Protein AF-A0A6A5AFH9-F1 (afdb_monomer)

Foldseek 3Di:
DLVCLQVCLVVLPDPDPPDPDDPVLVVVLVVLQVVLCVVCVVVCVVVVHDPVNVLVVLVVLLVDPDPVSVVCNVVSLVSNLSNDSVSVSVVSSVSSNVVVVVVD

Structure (mmCIF, N/CA/C/O backbone):
data_AF-A0A6A5AFH9-F1
#
_entry.id   AF-A0A6A5AFH9-F1
#
loop_
_atom_site.group_PDB
_atom_site.id
_atom_site.type_symbol
_atom_site.label_atom_id
_atom_site.label_alt_id
_atom_site.label_comp_id
_atom_site.label_asym_id
_atom_site.label_entity_id
_atom_site.label_seq_id
_atom_site.pdbx_PDB_ins_code
_atom_site.Cartn_x
_atom_site.Cartn_y
_atom_site.Cartn_z
_atom_site.occupancy
_atom_site.B_iso_or_equiv
_atom_site.auth_seq_id
_atom_site.auth_comp_id
_atom_site.auth_asym_id
_atom_site.auth_atom_id
_atom_site.pdbx_PDB_model_num
ATOM 1 N N . VAL A 1 1 ? 4.288 -8.809 -0.906 1.00 74.69 1 VAL A N 1
ATOM 2 C CA . VAL A 1 1 ? 5.196 -7.737 -1.373 1.00 74.69 1 VAL A CA 1
ATOM 3 C C . VAL A 1 1 ? 6.478 -8.313 -1.957 1.00 74.69 1 VAL A C 1
ATOM 5 O O . VAL A 1 1 ? 6.627 -8.266 -3.164 1.00 74.69 1 VAL A O 1
ATOM 8 N N . ARG A 1 2 ? 7.368 -8.926 -1.157 1.00 81.25 2 ARG A N 1
ATOM 9 C CA . ARG A 1 2 ? 8.691 -9.400 -1.629 1.00 81.25 2 ARG A CA 1
ATOM 10 C C . ARG A 1 2 ? 8.652 -10.316 -2.855 1.00 81.25 2 ARG A C 1
ATOM 12 O O . ARG A 1 2 ? 9.462 -10.143 -3.751 1.00 81.25 2 ARG A O 1
ATOM 19 N N . GLU A 1 3 ? 7.714 -11.254 -2.881 1.00 85.19 3 GLU A N 1
ATOM 20 C CA . GLU A 1 3 ? 7.535 -12.215 -3.977 1.00 85.19 3 GLU A CA 1
ATOM 21 C C . GLU A 1 3 ? 7.159 -11.552 -5.310 1.00 85.19 3 GLU A C 1
ATOM 23 O O . GLU A 1 3 ? 7.664 -11.942 -6.353 1.00 85.19 3 GLU A O 1
ATOM 28 N N . HIS A 1 4 ? 6.335 -10.504 -5.266 1.00 85.62 4 HIS A N 1
ATOM 29 C CA . HIS A 1 4 ? 5.754 -9.872 -6.455 1.00 85.62 4 HIS A CA 1
ATOM 30 C C . HIS A 1 4 ? 6.507 -8.603 -6.884 1.00 85.62 4 HIS A C 1
ATOM 32 O O . HIS A 1 4 ? 6.268 -8.067 -7.960 1.00 85.62 4 HIS A O 1
ATOM 38 N N . ALA A 1 5 ? 7.450 -8.126 -6.064 1.00 83.56 5 ALA A N 1
ATOM 39 C CA . ALA A 1 5 ? 8.254 -6.945 -6.367 1.00 83.56 5 ALA A CA 1
ATOM 40 C C . ALA A 1 5 ? 9.147 -7.139 -7.605 1.00 83.56 5 ALA A C 1
ATOM 42 O O . ALA A 1 5 ? 9.446 -6.172 -8.298 1.00 83.56 5 ALA A O 1
ATOM 43 N N . ALA A 1 6 ? 9.536 -8.376 -7.928 1.00 85.25 6 ALA A N 1
ATOM 44 C CA . ALA A 1 6 ? 10.342 -8.668 -9.114 1.00 85.25 6 ALA A CA 1
ATOM 45 C C . ALA A 1 6 ? 9.644 -8.267 -10.428 1.00 85.25 6 ALA A C 1
ATOM 47 O O . ALA A 1 6 ? 10.325 -7.841 -11.358 1.00 85.25 6 ALA A O 1
ATOM 48 N N . SER A 1 7 ? 8.306 -8.317 -10.486 1.00 84.75 7 SER A N 1
ATOM 49 C CA . SER A 1 7 ? 7.523 -7.883 -11.654 1.00 84.75 7 SER A CA 1
ATOM 50 C C . SER A 1 7 ? 7.687 -6.389 -11.956 1.00 84.75 7 SER A C 1
ATOM 52 O O . SER A 1 7 ? 7.518 -5.958 -13.089 1.00 84.75 7 SER A O 1
ATOM 54 N N . PHE A 1 8 ? 8.097 -5.598 -10.960 1.00 86.38 8 PHE A N 1
ATOM 55 C CA . PHE A 1 8 ? 8.351 -4.162 -11.083 1.00 86.38 8 PHE A CA 1
ATOM 56 C C . PHE A 1 8 ? 9.816 -3.846 -11.431 1.00 86.38 8 PHE A C 1
ATOM 58 O O . PHE A 1 8 ? 10.203 -2.679 -11.412 1.00 86.38 8 PHE A O 1
ATOM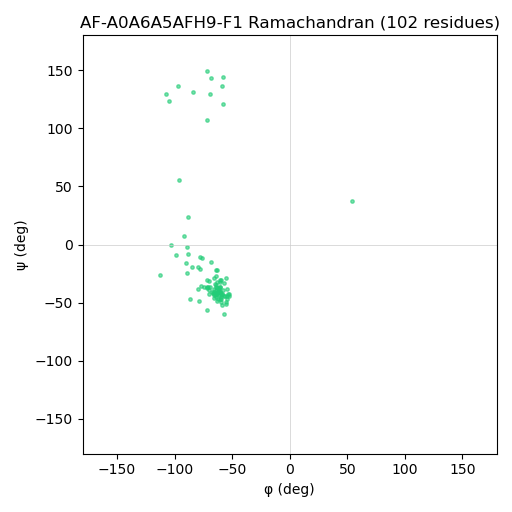 65 N N . GLY A 1 9 ? 10.643 -4.856 -11.733 1.00 82.31 9 GLY A N 1
ATOM 66 C CA . GLY A 1 9 ? 12.072 -4.702 -12.024 1.00 82.31 9 GLY A CA 1
ATOM 67 C C . GLY A 1 9 ? 12.359 -3.706 -13.150 1.00 82.31 9 GLY A C 1
ATOM 68 O O . GLY A 1 9 ? 13.128 -2.771 -12.944 1.00 82.31 9 GLY A O 1
ATOM 69 N N . ASP A 1 10 ? 11.666 -3.833 -14.284 1.00 82.19 10 ASP A N 1
ATOM 70 C CA . ASP A 1 10 ? 11.851 -2.939 -15.438 1.00 82.19 10 ASP A CA 1
ATOM 71 C C . ASP A 1 10 ? 11.552 -1.474 -15.079 1.00 82.19 10 ASP A C 1
ATOM 73 O O . ASP A 1 10 ? 12.302 -0.558 -15.419 1.00 82.19 10 ASP A O 1
ATOM 77 N N . ALA A 1 11 ? 10.468 -1.247 -14.330 1.00 82.75 11 ALA A N 1
ATOM 78 C CA . ALA A 1 11 ? 10.093 0.083 -13.859 1.00 82.75 11 ALA A CA 1
ATOM 79 C C . ALA A 1 11 ? 11.062 0.608 -12.783 1.00 82.75 11 ALA A C 1
ATOM 81 O O . ALA A 1 11 ? 11.319 1.808 -12.706 1.00 82.75 11 ALA A O 1
ATOM 82 N N . ALA A 1 12 ? 11.645 -0.281 -11.977 1.00 82.31 12 ALA A N 1
ATOM 83 C CA . ALA A 1 12 ? 12.645 0.057 -10.970 1.00 82.31 12 ALA A CA 1
ATOM 84 C C . ALA A 1 12 ? 14.008 0.442 -11.570 1.00 82.31 12 ALA A C 1
ATOM 86 O O . ALA A 1 12 ? 14.718 1.244 -10.956 1.00 82.31 12 ALA A O 1
ATOM 87 N N . GLU A 1 13 ? 14.368 -0.116 -12.730 1.00 81.81 13 GLU A N 1
ATOM 88 C CA . GLU A 1 13 ? 15.597 0.197 -13.475 1.00 81.81 13 GLU A CA 1
ATOM 89 C C . GLU A 1 13 ? 15.461 1.415 -14.399 1.00 81.81 13 GLU A C 1
ATOM 91 O O . GLU A 1 13 ? 16.472 2.025 -14.768 1.00 81.81 13 GLU A O 1
ATOM 96 N N . SER A 1 14 ? 14.229 1.804 -14.741 1.00 79.69 14 SER A N 1
ATOM 97 C CA . SER A 1 14 ? 13.965 3.023 -15.503 1.00 79.69 14 SER A CA 1
ATOM 98 C C . SER A 1 14 ? 14.496 4.267 -14.782 1.00 79.69 14 SER A C 1
ATOM 100 O O .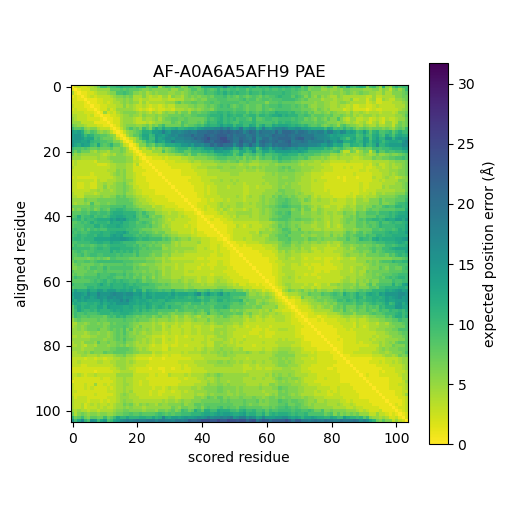 SER A 1 14 ? 14.312 4.457 -13.579 1.00 79.69 14 SER A O 1
ATOM 102 N N . LYS A 1 15 ? 15.139 5.152 -15.552 1.00 67.75 15 LYS A N 1
ATOM 103 C CA . LYS A 1 15 ? 15.562 6.492 -15.106 1.00 67.75 15 LYS A CA 1
ATOM 104 C C . LYS A 1 15 ? 14.484 7.562 -15.312 1.00 67.75 15 LYS A C 1
ATOM 106 O O . LYS A 1 15 ? 14.694 8.698 -14.902 1.00 67.75 15 LYS A O 1
ATOM 111 N N . SER A 1 16 ? 13.395 7.214 -15.997 1.00 66.81 16 SER A N 1
ATOM 112 C CA . SER A 1 16 ? 12.236 8.080 -16.208 1.00 66.81 16 SER A CA 1
ATOM 113 C C . SER A 1 16 ? 11.170 7.746 -15.175 1.00 66.81 16 SER A C 1
ATOM 115 O O . SER A 1 16 ? 10.897 6.565 -14.967 1.00 66.81 16 SER A O 1
ATOM 117 N N . ASP A 1 17 ? 10.557 8.767 -14.579 1.00 59.91 17 ASP A N 1
ATOM 118 C CA . ASP A 1 17 ? 9.381 8.614 -13.713 1.00 59.91 17 ASP A CA 1
ATOM 119 C C . ASP A 1 17 ? 8.085 8.404 -14.523 1.00 59.91 17 ASP A C 1
ATOM 121 O O . ASP A 1 17 ? 7.063 8.014 -13.965 1.00 59.91 17 ASP A O 1
ATOM 125 N N . ASP A 1 18 ? 8.139 8.603 -15.844 1.00 61.19 18 ASP A N 1
ATOM 126 C CA . ASP A 1 18 ? 7.023 8.432 -16.781 1.00 61.19 18 ASP A CA 1
ATOM 127 C C . ASP A 1 18 ? 7.078 7.039 -17.436 1.00 61.19 18 ASP A C 1
ATOM 129 O O . ASP A 1 18 ? 7.226 6.884 -18.650 1.00 61.19 18 ASP A O 1
ATOM 133 N N . VAL A 1 19 ? 7.106 5.996 -16.601 1.00 68.38 19 VAL A N 1
ATOM 134 C CA . VAL A 1 19 ? 7.069 4.601 -17.065 1.00 68.38 19 VAL A CA 1
ATOM 135 C C . VAL A 1 19 ? 5.623 4.208 -17.290 1.00 68.38 19 VAL A C 1
ATOM 137 O O . VAL A 1 19 ? 4.794 4.379 -16.403 1.00 68.38 19 VAL A O 1
ATOM 140 N N . GLU A 1 20 ? 5.320 3.618 -18.442 1.00 77.56 20 GLU A N 1
ATOM 141 C CA . GLU A 1 20 ? 4.005 3.039 -18.690 1.00 77.56 20 GLU A CA 1
ATOM 142 C C . GLU A 1 20 ? 3.683 1.966 -17.634 1.00 77.56 20 GLU A C 1
ATOM 144 O O . GLU A 1 20 ? 4.408 0.983 -17.451 1.00 77.56 20 GLU A O 1
ATOM 149 N N . HIS A 1 21 ? 2.584 2.169 -16.905 1.00 81.88 21 HIS A N 1
ATOM 150 C CA . HIS A 1 21 ? 2.121 1.218 -15.902 1.00 81.88 21 HIS A CA 1
ATOM 151 C C . HIS A 1 21 ? 1.559 -0.017 -16.606 1.00 81.88 21 HIS A C 1
ATOM 153 O O . HIS A 1 21 ? 0.452 0.019 -17.148 1.00 81.88 21 HIS A O 1
ATOM 159 N N . LYS A 1 22 ? 2.301 -1.124 -16.555 1.00 84.94 22 LYS A N 1
ATOM 160 C CA . LYS A 1 22 ? 1.855 -2.402 -17.112 1.00 84.94 22 LYS A CA 1
ATOM 161 C C . LYS A 1 22 ? 0.537 -2.844 -16.466 1.00 84.94 22 LYS A C 1
ATOM 163 O O . LYS A 1 22 ? 0.325 -2.664 -15.264 1.00 84.94 22 LYS A O 1
ATOM 168 N N . HIS A 1 23 ? -0.332 -3.468 -17.261 1.00 86.38 23 HIS A N 1
ATOM 169 C CA . HIS A 1 23 ? -1.617 -4.000 -16.793 1.00 86.38 23 HIS A CA 1
ATOM 170 C C . HIS A 1 23 ? -1.461 -4.955 -15.598 1.00 86.38 23 HIS A C 1
ATOM 172 O O . HIS A 1 23 ? -2.220 -4.846 -14.635 1.00 86.38 23 HIS A O 1
ATOM 178 N N . GLU A 1 24 ? -0.404 -5.773 -15.600 1.00 86.06 24 GLU A N 1
ATOM 179 C CA . GLU A 1 24 ? -0.064 -6.708 -14.518 1.00 86.06 24 GLU A CA 1
ATOM 180 C C . GLU A 1 24 ? 0.071 -6.026 -13.141 1.00 86.06 24 GLU A C 1
ATOM 182 O O . GLU A 1 24 ? -0.241 -6.621 -12.113 1.00 86.06 24 GLU A O 1
ATOM 187 N N . TYR A 1 25 ? 0.464 -4.746 -13.080 1.00 89.56 25 TYR A N 1
ATOM 188 C CA . TYR A 1 25 ? 0.579 -4.021 -11.808 1.00 89.56 25 TYR A CA 1
ATOM 189 C C . TYR A 1 25 ? -0.785 -3.756 -11.175 1.00 89.56 25 TYR A C 1
ATOM 191 O O . TYR A 1 25 ? -0.916 -3.764 -9.950 1.00 89.56 25 TYR A O 1
ATOM 199 N N . LYS A 1 26 ? -1.799 -3.482 -12.004 1.00 88.00 26 LYS A N 1
ATOM 200 C CA . LYS A 1 26 ? -3.172 -3.258 -11.535 1.00 88.00 26 LYS A CA 1
ATOM 201 C C . LYS A 1 26 ? -3.838 -4.567 -11.131 1.00 88.00 26 LYS A C 1
ATOM 203 O O . LYS A 1 26 ? -4.573 -4.570 -10.150 1.00 88.00 26 LYS A O 1
ATOM 208 N N . GLU A 1 27 ? -3.555 -5.653 -11.844 1.00 91.00 27 GLU A N 1
ATOM 209 C CA . GLU A 1 27 ? -4.036 -6.995 -11.496 1.00 91.00 27 GLU A CA 1
ATOM 210 C C . GLU A 1 27 ? -3.476 -7.436 -10.141 1.00 91.00 27 GLU A C 1
ATOM 212 O O . GLU A 1 27 ? -4.241 -7.770 -9.239 1.00 91.00 27 GLU A O 1
ATOM 217 N N . LEU A 1 28 ? -2.164 -7.283 -9.937 1.00 91.44 28 LEU A N 1
ATOM 218 C CA . LEU A 1 28 ? -1.537 -7.547 -8.642 1.00 91.44 28 LEU A CA 1
ATOM 219 C C . LEU A 1 28 ? -2.128 -6.680 -7.528 1.00 91.44 28 LEU A C 1
ATOM 221 O O . LEU A 1 28 ? -2.379 -7.175 -6.434 1.00 91.44 28 LEU A O 1
ATOM 225 N N . HIS A 1 29 ? -2.378 -5.394 -7.775 1.00 91.56 29 HIS A N 1
ATOM 226 C CA . HIS A 1 29 ? -3.027 -4.550 -6.772 1.00 91.56 29 HIS A CA 1
ATOM 227 C C . HIS A 1 29 ? -4.434 -5.054 -6.420 1.00 91.56 29 HIS A C 1
ATOM 229 O O . HIS A 1 29 ? -4.772 -5.120 -5.241 1.00 91.56 29 HIS A O 1
ATOM 235 N N . ALA A 1 30 ? -5.233 -5.452 -7.413 1.00 90.19 30 ALA A N 1
ATOM 236 C CA . ALA A 1 30 ? -6.574 -5.985 -7.184 1.00 90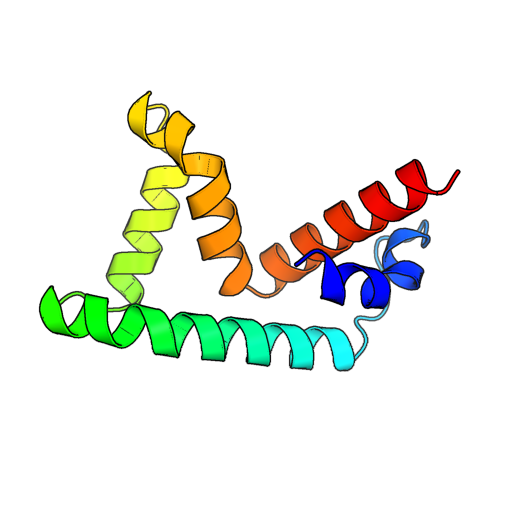.19 30 ALA A CA 1
ATOM 237 C C . ALA A 1 30 ? -6.550 -7.271 -6.339 1.00 90.19 30 ALA A C 1
ATOM 239 O O . ALA A 1 30 ? -7.377 -7.429 -5.443 1.00 90.19 30 ALA A O 1
ATOM 240 N N . GLU A 1 31 ? -5.575 -8.157 -6.560 1.00 91.06 31 GLU A N 1
ATOM 241 C CA . GLU A 1 31 ? -5.388 -9.358 -5.736 1.00 91.06 31 GLU A CA 1
ATOM 242 C C . GLU A 1 31 ? -5.030 -9.019 -4.283 1.00 91.06 31 GLU A C 1
ATOM 244 O O . GLU A 1 31 ? -5.569 -9.617 -3.348 1.00 91.06 31 GLU A O 1
ATOM 249 N N . TYR A 1 32 ? -4.144 -8.041 -4.071 1.00 88.25 32 TYR A N 1
ATOM 250 C CA . TYR A 1 32 ? -3.776 -7.593 -2.725 1.00 88.25 32 TYR A CA 1
ATOM 251 C C . TYR A 1 32 ? -4.953 -6.948 -2.003 1.00 88.25 32 TYR A C 1
ATOM 253 O O . TYR A 1 32 ? -5.181 -7.262 -0.833 1.00 88.25 32 TYR A O 1
ATOM 261 N N . LEU A 1 33 ? -5.706 -6.103 -2.706 1.00 89.38 33 LEU A N 1
ATOM 262 C CA . LEU A 1 33 ? -6.902 -5.466 -2.177 1.00 89.38 33 LEU A CA 1
ATOM 263 C C . LEU A 1 33 ? -7.946 -6.517 -1.783 1.00 89.38 33 LEU A C 1
ATOM 265 O O . LEU A 1 33 ? -8.422 -6.497 -0.655 1.00 89.38 33 LEU A O 1
ATOM 269 N N . ALA A 1 34 ? -8.221 -7.505 -2.638 1.00 88.69 34 ALA A N 1
ATOM 270 C CA . ALA A 1 34 ? -9.186 -8.564 -2.337 1.00 88.69 34 ALA A CA 1
ATOM 271 C C . ALA A 1 34 ? -8.770 -9.426 -1.129 1.00 88.69 34 ALA A C 1
ATOM 273 O O . ALA A 1 34 ? -9.592 -9.749 -0.268 1.00 88.69 34 ALA A O 1
ATOM 274 N N . LEU A 1 35 ? -7.483 -9.784 -1.025 1.00 86.50 35 LEU A N 1
ATOM 275 C CA . LEU A 1 35 ? -6.949 -10.506 0.137 1.00 86.50 35 LEU A CA 1
ATOM 276 C C . LEU A 1 35 ? -7.049 -9.684 1.422 1.00 86.50 35 LEU A C 1
ATOM 278 O O . LEU A 1 35 ? -7.222 -10.246 2.508 1.00 86.50 35 LEU A O 1
ATOM 282 N N . PHE A 1 36 ? -6.874 -8.372 1.303 1.00 84.94 36 PHE A N 1
ATOM 283 C CA . PHE A 1 36 ? -6.972 -7.454 2.416 1.00 84.94 36 PHE A CA 1
ATOM 284 C C . PHE A 1 36 ? -8.423 -7.292 2.877 1.00 84.94 36 PHE A C 1
ATOM 286 O O . PHE A 1 36 ? -8.724 -7.589 4.035 1.00 84.94 36 PHE A O 1
ATOM 293 N N . GLU A 1 37 ? -9.317 -6.904 1.968 1.00 85.88 37 GLU A N 1
ATOM 294 C CA . GLU A 1 37 ? -10.747 -6.733 2.226 1.00 85.88 37 GLU A CA 1
ATOM 295 C C . GLU A 1 37 ? -11.341 -8.014 2.810 1.00 85.88 37 GLU A C 1
ATOM 297 O O . GLU A 1 37 ? -11.958 -7.975 3.869 1.00 85.88 37 GLU A O 1
ATOM 302 N N . GLY A 1 38 ? -11.039 -9.177 2.225 1.00 85.88 38 GLY A N 1
ATOM 303 C CA . GLY A 1 38 ? -11.516 -10.462 2.740 1.00 85.88 38 GLY A CA 1
ATOM 304 C C . GLY A 1 38 ? -11.042 -10.782 4.164 1.00 85.88 38 GLY A C 1
ATOM 305 O O . GLY A 1 38 ? -11.766 -11.423 4.925 1.00 85.88 38 GLY A O 1
ATOM 306 N N . ARG A 1 39 ? -9.844 -10.333 4.559 1.00 84.56 39 ARG A N 1
ATOM 307 C CA . ARG A 1 39 ? -9.327 -10.537 5.923 1.00 84.56 39 ARG A CA 1
ATOM 308 C C . ARG A 1 39 ? -9.900 -9.546 6.919 1.00 84.56 39 ARG A C 1
ATOM 310 O O . ARG A 1 39 ? -10.128 -9.928 8.066 1.00 84.56 39 ARG A O 1
ATOM 317 N N . ILE A 1 40 ? -10.086 -8.293 6.511 1.00 85.75 40 ILE A N 1
ATOM 318 C CA . ILE A 1 40 ? -10.495 -7.242 7.436 1.00 85.75 40 ILE A CA 1
ATOM 319 C C . ILE A 1 40 ? -12.005 -7.101 7.557 1.00 85.75 40 ILE A C 1
ATOM 321 O O . ILE A 1 40 ? -12.468 -6.673 8.608 1.00 85.75 40 ILE A O 1
ATOM 325 N N . GLN A 1 41 ? -12.780 -7.516 6.552 1.00 85.75 41 GLN A N 1
ATOM 326 C CA . GLN A 1 41 ? -14.237 -7.403 6.585 1.00 85.75 41 GLN A CA 1
ATOM 327 C C . GLN A 1 41 ? -14.819 -8.069 7.837 1.00 85.75 41 GLN A C 1
ATOM 329 O O . GLN A 1 41 ? -15.585 -7.456 8.565 1.00 85.75 41 GLN A O 1
ATOM 334 N N . GLY A 1 42 ? -14.339 -9.267 8.188 1.00 84.31 42 GLY A N 1
ATOM 335 C CA . GLY A 1 42 ? -14.783 -9.960 9.401 1.00 84.31 42 GLY A CA 1
ATOM 336 C C . GLY A 1 42 ? -14.359 -9.303 10.724 1.00 84.31 42 GLY A C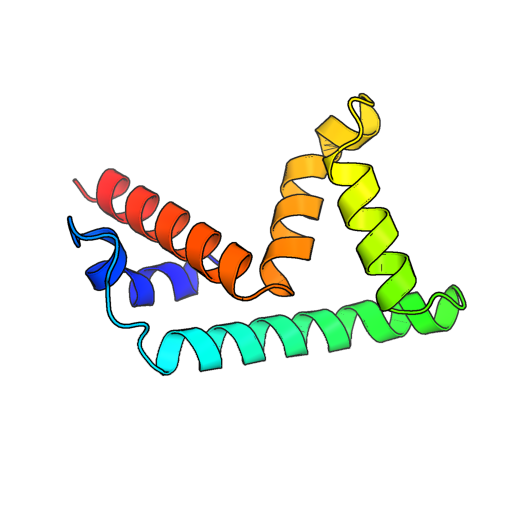 1
ATOM 337 O O . GLY A 1 42 ? -14.877 -9.684 11.772 1.00 84.31 42 GLY A O 1
ATOM 338 N N . PHE A 1 43 ? -13.406 -8.367 10.707 1.00 85.81 43 PHE A N 1
ATOM 339 C CA . PHE A 1 43 ? -13.069 -7.514 11.851 1.00 85.81 43 PHE A CA 1
ATOM 340 C C . PHE A 1 43 ? -13.967 -6.273 11.879 1.00 85.81 43 PHE A C 1
ATOM 342 O O . PHE A 1 43 ? -14.562 -5.981 12.910 1.00 85.81 43 PHE A O 1
ATOM 349 N N . LEU A 1 44 ? -14.128 -5.606 10.735 1.00 88.19 44 LEU A N 1
ATOM 350 C CA . LEU A 1 44 ? -14.988 -4.432 10.576 1.00 88.19 44 LEU A CA 1
ATOM 351 C C . LEU A 1 44 ? -16.441 -4.722 10.963 1.00 88.19 44 LEU A C 1
ATOM 353 O O . LEU A 1 44 ? -17.027 -3.973 11.738 1.00 88.19 44 LEU A O 1
ATOM 357 N N . ASP A 1 45 ? -16.975 -5.861 10.516 1.00 88.19 45 ASP A N 1
ATOM 358 C CA . ASP A 1 45 ? -18.339 -6.298 10.829 1.00 88.19 45 ASP A CA 1
ATOM 359 C C . ASP A 1 45 ? -18.544 -6.552 12.331 1.00 88.19 45 ASP A C 1
ATOM 361 O O . ASP A 1 45 ? -19.642 -6.372 12.851 1.00 88.19 45 ASP A O 1
ATOM 365 N N . LYS A 1 46 ? -17.499 -6.996 13.044 1.00 88.81 46 LYS A N 1
ATOM 366 C CA . LYS A 1 46 ? -17.571 -7.259 14.493 1.00 88.81 46 LYS A CA 1
ATOM 367 C C . LYS A 1 46 ? -17.522 -5.984 15.318 1.00 88.81 46 LYS A C 1
ATOM 369 O O . LYS A 1 46 ? -18.156 -5.930 16.367 1.00 88.81 46 LYS A O 1
ATOM 374 N N . GLU A 1 47 ? -16.756 -5.003 14.860 1.00 89.06 47 GLU A N 1
ATOM 375 C CA . GLU A 1 47 ? -16.579 -3.722 15.544 1.00 89.06 47 GLU A CA 1
ATOM 376 C C . GLU A 1 47 ? -17.631 -2.678 15.120 1.00 89.06 47 GLU A C 1
ATOM 378 O O . GLU A 1 47 ? -17.628 -1.574 15.654 1.00 89.06 47 GLU A O 1
ATOM 383 N N . ASP A 1 48 ? -18.532 -3.016 14.184 1.00 90.56 48 ASP A N 1
ATOM 384 C CA . ASP A 1 48 ? -19.512 -2.099 13.570 1.00 90.56 48 ASP A CA 1
ATOM 385 C C . ASP A 1 48 ? -18.846 -0.847 12.963 1.00 90.56 48 ASP A C 1
ATOM 387 O O . ASP A 1 48 ? -19.339 0.279 13.046 1.00 90.56 48 ASP A O 1
ATOM 391 N N . VAL A 1 49 ? -17.668 -1.046 12.363 1.00 91.38 49 VAL A N 1
A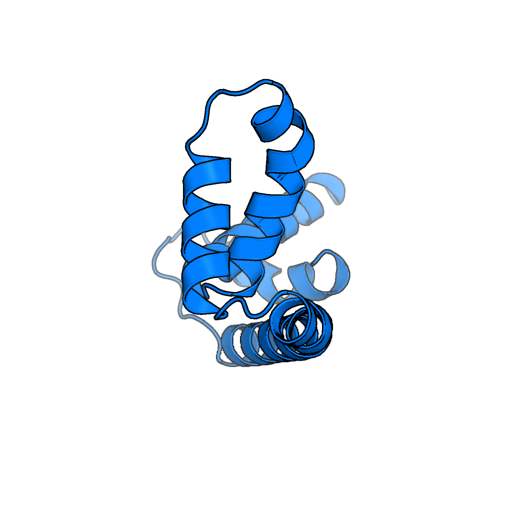TOM 392 C CA . VAL A 1 49 ? -16.853 0.018 11.763 1.00 91.38 49 VAL A CA 1
ATOM 393 C C . VAL A 1 49 ? -16.923 -0.091 10.248 1.00 91.38 49 VAL A C 1
ATOM 395 O O . VAL A 1 49 ? -16.664 -1.147 9.676 1.00 91.38 49 VAL A O 1
ATOM 398 N N . SER A 1 50 ? -17.215 1.015 9.565 1.00 86.38 50 SER A N 1
ATOM 399 C CA . SER A 1 50 ? -17.156 1.027 8.104 1.00 86.38 50 SER A CA 1
ATOM 400 C C . SER A 1 50 ? -15.706 0.981 7.620 1.00 86.38 50 SER A C 1
ATOM 402 O O . SER A 1 50 ? -14.810 1.556 8.245 1.00 86.38 50 SER A O 1
ATOM 404 N N . SER A 1 51 ? -15.460 0.376 6.454 1.00 81.75 51 SER A N 1
ATOM 405 C CA . SER A 1 51 ? -14.118 0.371 5.862 1.00 81.75 51 SER A CA 1
ATOM 406 C C . SER A 1 51 ? -13.569 1.792 5.764 1.00 81.75 51 SER A C 1
ATOM 408 O O . SER A 1 51 ? -12.432 2.027 6.153 1.00 81.75 51 SER A O 1
ATOM 410 N N . LYS A 1 52 ? -14.400 2.760 5.346 1.00 83.62 52 LYS A N 1
ATOM 411 C CA . LYS A 1 52 ? -14.052 4.188 5.232 1.00 83.62 52 LYS A CA 1
ATOM 412 C C . LYS A 1 52 ? -13.542 4.790 6.545 1.00 83.62 52 LYS A C 1
ATOM 414 O O . LYS A 1 52 ? -12.550 5.515 6.527 1.00 83.62 52 LYS A O 1
ATOM 419 N N . ASP A 1 53 ? -14.199 4.504 7.663 1.00 87.00 53 ASP A N 1
ATOM 420 C CA . ASP A 1 53 ? -13.784 5.040 8.965 1.00 87.00 53 ASP A CA 1
ATOM 421 C C . ASP A 1 53 ? -12.479 4.391 9.428 1.00 87.00 53 ASP A C 1
ATOM 423 O O . ASP A 1 53 ? -11.588 5.063 9.949 1.00 87.00 53 ASP A O 1
ATOM 427 N N . PHE A 1 54 ? -12.320 3.099 9.145 1.00 87.81 54 PHE A N 1
ATOM 428 C CA . PHE A 1 54 ? -11.071 2.391 9.382 1.00 87.81 54 PHE A CA 1
ATOM 429 C C . PHE A 1 54 ? -9.904 2.960 8.549 1.00 87.81 54 PHE A C 1
ATOM 431 O O . PHE A 1 54 ? -8.802 3.128 9.076 1.00 87.81 54 PHE A O 1
ATOM 438 N N . TYR A 1 55 ? -10.139 3.333 7.285 1.00 83.81 55 TYR A N 1
ATOM 439 C CA . TYR A 1 55 ? -9.151 4.034 6.452 1.00 83.81 55 TYR A CA 1
ATOM 440 C C . TYR A 1 55 ? -8.721 5.360 7.077 1.00 83.81 55 TYR A C 1
ATOM 442 O O . TYR A 1 55 ? -7.528 5.594 7.263 1.00 83.81 55 TYR A O 1
ATOM 450 N N . ALA A 1 56 ? -9.687 6.203 7.445 1.00 87.12 56 ALA A N 1
ATOM 451 C CA . ALA A 1 56 ? -9.404 7.505 8.042 1.00 87.12 56 ALA A CA 1
ATOM 452 C C . ALA A 1 56 ? -8.616 7.367 9.356 1.00 87.12 56 ALA A C 1
ATOM 454 O O . ALA A 1 56 ? -7.712 8.157 9.630 1.00 87.12 56 ALA A O 1
ATOM 455 N N . ALA A 1 57 ? -8.913 6.336 10.153 1.00 87.50 57 ALA A N 1
ATOM 456 C CA . ALA A 1 57 ? -8.161 6.028 11.364 1.00 87.50 57 ALA A CA 1
ATOM 457 C C . ALA A 1 57 ? -6.713 5.595 11.064 1.00 87.50 57 ALA A C 1
ATOM 459 O O . ALA A 1 57 ? -5.795 5.997 11.782 1.00 87.50 57 ALA A O 1
ATOM 460 N N . CYS A 1 58 ? -6.483 4.818 9.999 1.00 86.94 58 CYS A N 1
ATOM 461 C CA . CYS A 1 58 ? -5.134 4.446 9.565 1.00 86.94 58 CYS A CA 1
ATOM 462 C C . CYS A 1 58 ? -4.317 5.666 9.116 1.00 86.94 58 CYS A C 1
ATOM 464 O O . CYS A 1 58 ? -3.157 5.796 9.504 1.00 86.94 58 CYS A O 1
ATOM 466 N N . GLU A 1 59 ? -4.914 6.574 8.341 1.00 84.44 59 GLU A N 1
ATOM 467 C CA . GLU A 1 59 ? -4.253 7.810 7.900 1.00 84.44 59 GLU A CA 1
ATOM 468 C C . GLU A 1 59 ? -3.877 8.699 9.094 1.00 84.44 59 GLU A C 1
ATOM 470 O O . GLU A 1 59 ? -2.724 9.108 9.227 1.00 84.44 59 GLU A O 1
ATOM 475 N N . GLN A 1 60 ? -4.801 8.899 10.038 1.00 86.50 60 GLN A N 1
ATOM 476 C CA . GLN A 1 60 ? -4.523 9.653 11.267 1.00 86.50 60 GLN A CA 1
ATOM 477 C C . GLN A 1 60 ? -3.426 9.003 12.118 1.00 86.50 60 GLN A C 1
ATOM 479 O O . GLN A 1 60 ? -2.596 9.697 12.707 1.00 86.50 60 GLN A O 1
ATOM 484 N N . ALA A 1 61 ? -3.395 7.669 12.183 1.00 85.94 61 ALA A N 1
ATOM 485 C CA . ALA A 1 61 ? -2.343 6.946 12.887 1.00 85.94 61 ALA A CA 1
ATOM 486 C C . ALA A 1 61 ? -0.969 7.139 12.227 1.00 85.94 61 ALA A C 1
ATOM 488 O O . ALA A 1 61 ? 0.032 7.196 12.935 1.00 85.94 61 ALA A O 1
ATOM 489 N N . ILE A 1 62 ? -0.907 7.274 10.898 1.00 81.81 62 ILE A N 1
ATOM 490 C CA . ILE A 1 62 ? 0.334 7.565 10.164 1.00 81.81 62 ILE A CA 1
ATOM 491 C C . ILE A 1 62 ? 0.829 8.994 10.427 1.00 81.81 62 ILE A C 1
ATOM 493 O O . ILE A 1 62 ? 2.038 9.203 10.539 1.00 81.81 62 ILE A O 1
ATOM 497 N N . GLU A 1 63 ? -0.082 9.963 10.513 1.00 83.94 63 GLU A N 1
ATOM 498 C CA . GLU A 1 63 ? 0.244 11.377 10.755 1.00 83.94 63 GLU A CA 1
ATOM 499 C C . GLU A 1 63 ? 0.578 11.675 12.226 1.00 83.94 63 GLU A C 1
ATOM 501 O O . GLU A 1 63 ? 1.249 12.662 12.540 1.00 83.94 63 GLU A O 1
ATOM 506 N N . SER A 1 64 ? 0.139 10.815 13.145 1.00 83.69 64 SER A N 1
ATOM 507 C CA . SER A 1 64 ? 0.407 10.956 14.572 1.00 83.69 64 SER A CA 1
ATOM 508 C C . SER A 1 64 ? 1.884 10.726 14.908 1.00 83.69 64 SER A C 1
ATOM 510 O O . SER A 1 64 ? 2.460 9.690 14.592 1.00 83.69 64 SER A O 1
ATOM 512 N N . SER A 1 65 ? 2.489 11.651 15.658 1.00 77.88 65 SER A N 1
ATOM 513 C CA . SER A 1 65 ? 3.845 11.495 16.224 1.00 77.88 65 SER A CA 1
ATOM 514 C C . SER A 1 65 ? 3.851 10.806 17.599 1.00 77.88 65 SER A C 1
ATOM 516 O O . SER A 1 65 ? 4.744 11.022 18.416 1.00 77.88 65 SER A O 1
ATOM 518 N N . SER A 1 66 ? 2.817 10.018 17.900 1.00 80.62 66 SER A N 1
ATOM 519 C CA . SER A 1 66 ? 2.742 9.236 19.134 1.00 80.62 66 SER A CA 1
ATOM 520 C C . SER A 1 66 ? 3.782 8.097 19.134 1.00 80.62 66 SER A C 1
ATOM 522 O O . SER A 1 66 ? 3.936 7.429 18.111 1.00 80.62 66 SER A O 1
ATOM 524 N N . PRO A 1 67 ? 4.409 7.756 20.279 1.00 77.75 67 PRO A N 1
ATOM 525 C CA . PRO A 1 67 ? 5.307 6.598 20.374 1.00 77.75 67 PRO A CA 1
ATOM 526 C C . PRO A 1 67 ? 4.644 5.268 19.966 1.00 77.75 67 PRO A C 1
ATOM 528 O O . PRO A 1 67 ? 5.286 4.374 19.406 1.00 77.75 67 PRO A O 1
ATOM 531 N N . SER A 1 68 ? 3.338 5.121 20.228 1.00 75.62 68 SER A N 1
ATOM 532 C CA . SER A 1 68 ? 2.580 3.940 19.799 1.00 75.62 68 SER A CA 1
ATOM 533 C C . SER A 1 68 ? 2.343 3.936 18.289 1.00 75.62 68 SER A C 1
ATOM 535 O O . SER A 1 68 ? 2.421 2.878 17.668 1.00 75.62 68 SER A O 1
ATOM 537 N N . ALA A 1 69 ? 2.122 5.107 17.689 1.00 75.25 69 ALA A N 1
ATOM 538 C CA . ALA A 1 69 ? 1.981 5.257 16.247 1.00 75.25 69 ALA A CA 1
ATOM 539 C C . ALA A 1 69 ? 3.294 4.917 15.531 1.00 75.25 69 ALA A C 1
ATOM 541 O O . ALA A 1 69 ? 3.284 4.104 14.610 1.00 75.25 69 ALA A O 1
ATOM 542 N N . GLU A 1 70 ? 4.437 5.417 16.013 1.00 81.00 70 GLU A N 1
ATOM 543 C CA . GLU A 1 70 ? 5.754 5.094 15.443 1.00 81.00 70 GLU A CA 1
ATOM 544 C C . GLU A 1 70 ? 6.055 3.589 15.459 1.00 81.00 70 GLU A C 1
ATOM 546 O O . GLU A 1 70 ? 6.579 3.044 14.485 1.00 81.00 70 GLU A O 1
ATOM 551 N N . THR A 1 71 ? 5.667 2.895 16.534 1.00 85.06 71 THR A N 1
ATOM 552 C CA . THR A 1 71 ? 5.898 1.448 16.688 1.00 85.06 71 THR A CA 1
ATOM 553 C C . THR A 1 71 ? 5.215 0.632 15.584 1.00 85.06 71 THR A C 1
ATOM 555 O O . THR A 1 71 ? 5.796 -0.323 15.058 1.00 85.06 71 THR A O 1
ATOM 558 N N . TYR A 1 72 ? 3.990 1.008 15.209 1.00 82.62 72 TYR A N 1
ATOM 559 C CA . TYR A 1 72 ? 3.188 0.284 14.216 1.00 82.62 72 TYR A CA 1
ATOM 560 C C . TYR A 1 72 ? 3.149 0.962 12.848 1.00 82.62 72 TYR A C 1
ATOM 562 O O . TYR A 1 72 ? 2.559 0.416 11.916 1.00 82.62 72 TYR A O 1
ATOM 570 N N . LYS A 1 73 ? 3.819 2.105 12.687 1.00 85.12 73 LYS A N 1
ATOM 571 C CA . LYS A 1 73 ? 3.810 2.894 11.454 1.00 85.12 73 LYS A CA 1
ATOM 572 C C . LYS A 1 73 ? 4.173 2.068 10.223 1.00 85.12 73 LYS A C 1
ATOM 574 O O . LYS A 1 73 ? 3.462 2.114 9.231 1.00 85.12 73 LYS A O 1
ATOM 579 N N . TRP A 1 74 ? 5.209 1.232 10.305 1.00 84.38 74 TRP A N 1
ATOM 580 C CA . TRP A 1 74 ? 5.619 0.362 9.193 1.00 84.38 74 TRP A CA 1
ATOM 581 C C . TRP A 1 74 ? 4.521 -0.621 8.751 1.00 84.38 74 TRP A C 1
ATOM 583 O O . TRP A 1 74 ? 4.484 -1.029 7.588 1.00 84.38 74 TRP A O 1
ATOM 593 N N . PHE A 1 75 ? 3.664 -1.047 9.683 1.00 86.12 75 PHE A N 1
ATOM 594 C CA . PHE A 1 75 ? 2.549 -1.943 9.414 1.00 86.12 75 PHE A CA 1
ATOM 595 C C . PHE A 1 75 ? 1.398 -1.162 8.787 1.00 86.12 75 PHE A C 1
ATOM 597 O O . PHE A 1 75 ? 0.924 -1.566 7.730 1.00 86.12 75 PHE A O 1
ATOM 604 N N . VAL A 1 76 ? 1.018 -0.022 9.375 1.00 86.69 76 VAL A N 1
ATOM 605 C CA . VAL A 1 76 ? -0.066 0.836 8.865 1.00 86.69 76 VAL A CA 1
ATOM 606 C C . VAL A 1 76 ? 0.281 1.421 7.488 1.00 86.69 76 VAL A C 1
ATOM 608 O O . VAL A 1 76 ? -0.565 1.447 6.605 1.00 86.69 76 VAL A O 1
ATOM 611 N N . ASP A 1 77 ? 1.540 1.772 7.228 1.00 86.62 77 ASP A N 1
ATOM 612 C CA . ASP A 1 77 ? 1.987 2.215 5.900 1.00 86.62 77 ASP A CA 1
ATOM 613 C C . ASP A 1 77 ? 1.785 1.113 4.843 1.00 86.62 77 ASP A C 1
ATOM 615 O O . ASP A 1 77 ? 1.342 1.379 3.728 1.00 86.62 77 ASP A O 1
ATOM 619 N N . ARG A 1 78 ? 2.075 -0.152 5.183 1.00 86.44 78 ARG A N 1
ATOM 620 C CA . ARG A 1 78 ? 1.864 -1.300 4.278 1.00 86.44 78 ARG A CA 1
ATOM 621 C C . ARG A 1 78 ? 0.394 -1.633 4.086 1.00 86.44 78 ARG A C 1
ATOM 623 O O . ARG A 1 78 ? -0.000 -2.033 2.996 1.00 86.44 78 ARG A O 1
ATOM 630 N N . LEU A 1 79 ? -0.365 -1.503 5.165 1.00 86.56 79 LEU A N 1
ATOM 631 C CA . LEU A 1 79 ? -1.807 -1.658 5.230 1.00 86.56 79 LEU A CA 1
ATOM 632 C C . LEU A 1 79 ? -2.440 -0.682 4.230 1.00 86.56 79 LEU A C 1
ATOM 634 O O . LEU A 1 79 ? -3.031 -1.120 3.250 1.00 86.56 79 LEU A O 1
ATOM 638 N N . VAL A 1 80 ? -2.197 0.619 4.392 1.00 86.81 80 VAL A N 1
ATOM 639 C CA . VAL A 1 80 ? -2.729 1.669 3.512 1.00 86.81 80 VAL A CA 1
ATOM 640 C C . VAL A 1 80 ? -2.221 1.507 2.077 1.00 86.81 80 VAL A C 1
ATOM 642 O O . VAL A 1 80 ? -3.000 1.596 1.131 1.00 86.81 80 VAL A O 1
ATOM 645 N N . ALA A 1 81 ? -0.944 1.160 1.893 1.00 89.25 81 ALA A N 1
ATOM 646 C CA . ALA A 1 81 ? -0.395 0.898 0.566 1.00 89.25 81 ALA A CA 1
ATOM 647 C C . ALA A 1 81 ? -1.015 -0.314 -0.140 1.00 89.25 81 ALA A C 1
ATOM 649 O O . ALA A 1 81 ? -0.931 -0.388 -1.354 1.00 89.25 81 ALA A O 1
ATOM 650 N N . SER A 1 82 ? -1.617 -1.273 0.566 1.00 87.00 82 SER A N 1
ATOM 651 C CA . SER A 1 82 ? -2.336 -2.378 -0.089 1.00 87.00 82 SER A CA 1
ATOM 652 C C . SER A 1 82 ? -3.699 -1.970 -0.646 1.00 87.00 82 SER A C 1
ATOM 654 O O . SER A 1 82 ? -4.295 -2.737 -1.396 1.00 87.00 82 SER A O 1
ATOM 656 N N . MET A 1 83 ? -4.172 -0.778 -0.278 1.00 84.88 83 MET A N 1
ATOM 657 C CA . MET A 1 83 ? -5.511 -0.306 -0.597 1.00 84.88 83 MET A CA 1
ATOM 658 C C . MET A 1 83 ? -5.530 0.868 -1.576 1.00 84.88 83 MET A C 1
ATOM 660 O O . MET A 1 83 ? -6.504 1.060 -2.303 1.00 84.88 83 MET A O 1
ATOM 664 N N . ASP A 1 84 ? -4.450 1.648 -1.613 1.00 88.81 84 ASP A N 1
ATOM 665 C CA . ASP A 1 84 ? -4.245 2.695 -2.605 1.00 88.81 84 ASP A CA 1
ATOM 666 C C . ASP A 1 84 ? -3.217 2.256 -3.652 1.00 88.81 84 ASP A C 1
ATOM 668 O O . ASP A 1 84 ? -2.059 1.967 -3.344 1.00 88.81 84 ASP A O 1
ATOM 672 N N . TYR A 1 85 ? -3.622 2.281 -4.922 1.00 88.88 85 TYR A N 1
ATOM 673 C CA . TYR A 1 85 ? -2.782 1.832 -6.029 1.00 88.88 85 TYR A CA 1
ATOM 674 C C . TYR A 1 85 ? -1.476 2.627 -6.169 1.00 88.88 85 TYR A C 1
ATOM 676 O O . TYR A 1 85 ? -0.442 2.059 -6.530 1.00 88.88 85 TYR A O 1
ATOM 684 N N . LYS A 1 86 ? -1.489 3.940 -5.912 1.00 88.06 86 LYS A N 1
ATOM 685 C CA . LYS A 1 86 ? -0.284 4.772 -6.061 1.00 88.06 86 LYS A CA 1
ATOM 686 C C . LYS A 1 86 ? 0.727 4.430 -4.973 1.00 88.06 86 LYS A C 1
ATOM 688 O O . LYS A 1 86 ? 1.916 4.280 -5.263 1.00 88.06 86 LYS A O 1
ATOM 693 N N . LEU A 1 87 ? 0.252 4.262 -3.742 1.00 89.62 87 LEU A N 1
ATOM 694 C CA . LEU A 1 87 ? 1.075 3.832 -2.616 1.00 89.62 87 LEU A CA 1
ATOM 695 C C . LEU A 1 87 ? 1.579 2.396 -2.808 1.00 89.62 87 LEU A C 1
ATOM 697 O O . LEU A 1 87 ? 2.764 2.138 -2.586 1.00 89.62 87 LEU A O 1
ATOM 701 N N . PHE A 1 88 ? 0.732 1.491 -3.305 1.00 90.81 88 PHE A N 1
ATOM 702 C CA . PHE A 1 88 ? 1.110 0.127 -3.682 1.00 90.81 88 PHE A CA 1
ATOM 703 C C . PHE A 1 88 ? 2.260 0.115 -4.687 1.00 90.81 88 PHE A C 1
ATOM 705 O O . PHE A 1 88 ? 3.272 -0.559 -4.487 1.00 90.81 88 PHE A O 1
ATOM 712 N N . TYR A 1 89 ? 2.108 0.890 -5.761 1.00 90.38 89 TYR A N 1
ATOM 713 C CA . TYR A 1 89 ? 3.088 0.997 -6.831 1.00 90.38 89 TYR A CA 1
ATOM 714 C C . TYR A 1 89 ? 4.436 1.498 -6.303 1.00 90.38 89 TYR A C 1
ATOM 716 O O . TYR A 1 89 ? 5.469 0.865 -6.529 1.00 90.38 89 TYR A O 1
ATOM 724 N N . GLY A 1 90 ? 4.429 2.583 -5.521 1.00 88.88 90 GLY A N 1
ATOM 725 C CA . GLY A 1 90 ? 5.639 3.113 -4.891 1.00 88.88 90 GLY A CA 1
ATOM 726 C C . GLY A 1 90 ? 6.305 2.109 -3.944 1.00 88.88 90 GLY A C 1
ATOM 727 O O . GLY A 1 90 ? 7.529 1.953 -3.951 1.00 88.88 90 GLY A O 1
ATOM 728 N N . LEU A 1 91 ? 5.511 1.374 -3.163 1.00 90.50 91 LEU A N 1
ATOM 729 C CA . LEU A 1 91 ? 5.997 0.328 -2.266 1.00 90.50 91 LEU A CA 1
ATOM 730 C C . LEU A 1 91 ? 6.656 -0.831 -3.031 1.00 90.50 91 LEU A C 1
ATOM 732 O O . LEU A 1 91 ? 7.745 -1.271 -2.650 1.00 90.50 91 LEU A O 1
ATOM 736 N N . MET A 1 92 ? 6.040 -1.300 -4.117 1.00 90.94 92 MET A N 1
ATOM 737 C CA . MET A 1 92 ? 6.590 -2.374 -4.946 1.00 90.94 92 MET A CA 1
ATOM 738 C C . MET A 1 92 ? 7.862 -1.940 -5.677 1.00 90.94 92 MET A C 1
ATOM 740 O O . MET A 1 92 ? 8.838 -2.690 -5.675 1.00 90.94 92 MET A O 1
ATOM 744 N N . LEU A 1 93 ? 7.909 -0.711 -6.204 1.00 90.06 93 LEU A N 1
ATOM 745 C CA . LEU A 1 93 ? 9.123 -0.142 -6.797 1.00 90.06 93 LEU A CA 1
ATOM 746 C C . LEU A 1 93 ? 10.274 -0.062 -5.796 1.00 90.06 93 LEU A C 1
ATOM 748 O O . LEU A 1 93 ? 11.408 -0.423 -6.115 1.00 90.06 93 LEU A O 1
ATOM 752 N N . ASN A 1 94 ? 10.005 0.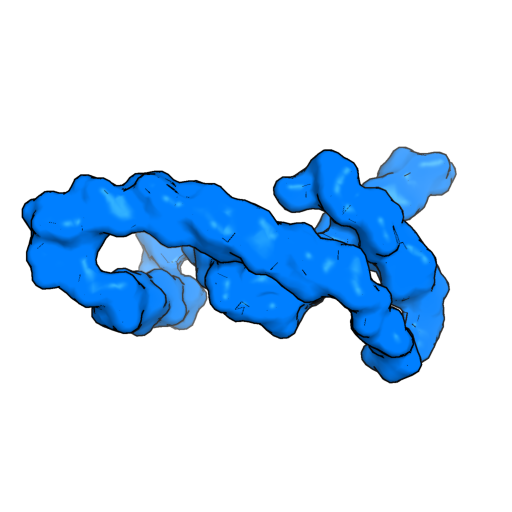402 -4.577 1.00 88.62 94 ASN A N 1
ATOM 753 C CA . ASN A 1 94 ? 11.030 0.511 -3.544 1.00 88.62 94 ASN A CA 1
ATOM 754 C C . ASN A 1 94 ? 11.584 -0.863 -3.145 1.00 88.62 94 ASN A C 1
ATOM 756 O O . ASN A 1 94 ? 12.802 -1.017 -3.011 1.00 88.62 94 ASN A O 1
ATOM 760 N N . GLU A 1 95 ? 10.722 -1.874 -3.008 1.00 89.69 95 GLU A N 1
ATOM 761 C CA . GLU A 1 95 ? 11.162 -3.247 -2.746 1.00 89.69 95 GLU A CA 1
ATOM 762 C C . GLU A 1 95 ? 11.941 -3.825 -3.941 1.00 89.69 95 GLU A C 1
ATOM 764 O O . GLU A 1 95 ? 12.998 -4.420 -3.737 1.00 89.69 95 GLU A O 1
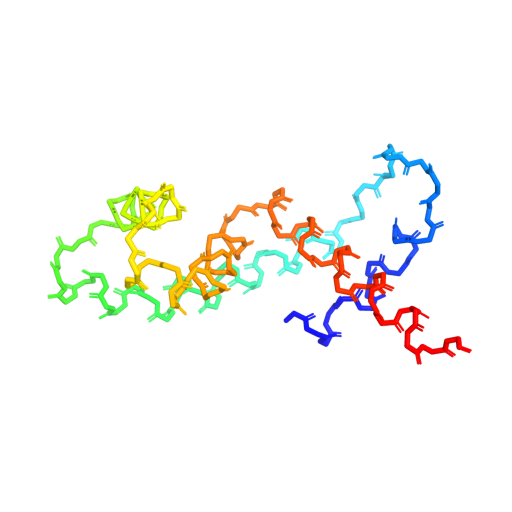ATOM 769 N N . ALA A 1 96 ? 11.497 -3.595 -5.180 1.00 88.69 96 ALA A N 1
ATOM 770 C CA . ALA A 1 96 ? 12.194 -4.033 -6.392 1.00 88.69 96 ALA A CA 1
ATOM 771 C C . ALA A 1 96 ? 13.606 -3.429 -6.481 1.00 88.69 96 ALA A C 1
ATOM 773 O O . ALA A 1 96 ? 14.595 -4.147 -6.652 1.00 88.69 96 ALA A O 1
ATOM 774 N N . ARG A 1 97 ? 13.734 -2.115 -6.245 1.00 88.56 97 ARG A N 1
ATOM 775 C CA . ARG A 1 97 ? 15.028 -1.412 -6.157 1.00 88.56 97 ARG A CA 1
ATOM 776 C C . ARG A 1 97 ? 15.912 -1.993 -5.054 1.00 88.56 97 ARG A C 1
ATOM 778 O O . ARG A 1 97 ? 17.110 -2.187 -5.264 1.00 88.56 97 ARG A O 1
ATOM 785 N N . ALA A 1 98 ? 15.350 -2.295 -3.884 1.00 88.56 98 ALA A N 1
ATOM 786 C CA . ALA A 1 98 ? 16.095 -2.912 -2.789 1.00 88.56 98 ALA A CA 1
ATOM 787 C C . ALA A 1 98 ? 16.603 -4.317 -3.154 1.00 88.56 98 ALA A C 1
ATOM 789 O O . ALA A 1 98 ? 17.740 -4.660 -2.826 1.00 88.56 98 ALA A O 1
ATOM 790 N N . GLN A 1 99 ? 15.802 -5.116 -3.862 1.00 88.69 99 GLN A N 1
ATOM 791 C CA . GLN A 1 99 ? 16.202 -6.440 -4.343 1.00 88.69 99 GLN A CA 1
ATOM 792 C C . GLN A 1 99 ? 17.319 -6.358 -5.386 1.00 88.69 99 GLN A C 1
ATOM 794 O O . GLN A 1 99 ? 18.297 -7.096 -5.279 1.00 88.69 99 GLN A O 1
ATOM 799 N N . LEU A 1 100 ? 17.237 -5.420 -6.334 1.00 86.00 100 LEU A N 1
ATOM 800 C CA . LEU A 1 100 ? 18.299 -5.180 -7.318 1.00 86.00 100 LEU A CA 1
ATOM 801 C C . LEU A 1 100 ? 19.621 -4.780 -6.649 1.00 86.00 100 LEU A C 1
ATOM 803 O O . LEU A 1 100 ? 20.677 -5.286 -7.022 1.00 86.00 100 LEU A O 1
ATOM 807 N N . ARG A 1 101 ? 19.573 -3.926 -5.616 1.00 86.00 101 ARG A N 1
ATOM 808 C CA . ARG A 1 101 ? 20.766 -3.520 -4.847 1.00 86.00 101 ARG A CA 1
ATOM 809 C C . ARG A 1 101 ? 21.397 -4.665 -4.055 1.00 86.00 101 ARG A C 1
ATOM 811 O O . ARG A 1 101 ? 22.595 -4.617 -3.834 1.00 86.00 101 ARG A O 1
ATOM 818 N N . ARG A 1 102 ? 20.619 -5.666 -3.626 1.00 86.12 102 ARG A N 1
ATOM 819 C CA . ARG A 1 102 ? 21.126 -6.858 -2.912 1.00 86.12 102 ARG A CA 1
ATOM 820 C C . ARG A 1 102 ? 21.738 -7.913 -3.838 1.00 86.12 102 ARG A C 1
ATOM 822 O O . ARG A 1 102 ? 22.428 -8.798 -3.350 1.00 86.12 102 ARG A O 1
ATOM 829 N N . ARG A 1 103 ? 21.413 -7.874 -5.135 1.00 75.19 103 ARG A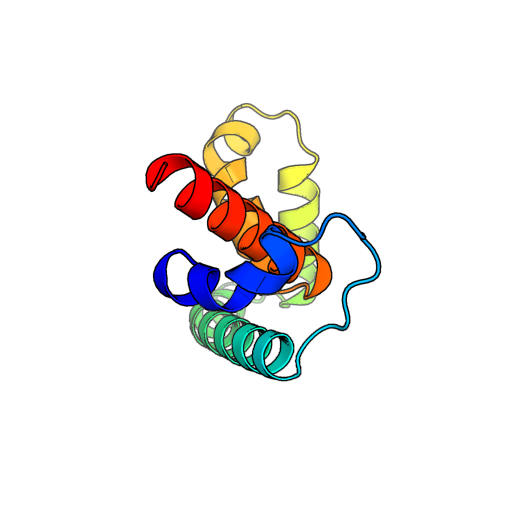 N 1
ATOM 830 C CA . ARG A 1 103 ? 21.908 -8.823 -6.151 1.00 75.19 103 ARG A CA 1
ATOM 831 C C . ARG A 1 103 ? 23.210 -8.364 -6.820 1.00 75.19 103 ARG A C 1
ATOM 833 O O . ARG A 1 103 ? 23.840 -9.184 -7.478 1.00 75.19 103 ARG A O 1
ATOM 840 N N . LYS A 1 104 ? 23.568 -7.083 -6.687 1.00 59.06 104 LYS A N 1
ATOM 841 C CA . LYS A 1 104 ? 24.860 -6.510 -7.097 1.00 59.06 104 LYS A CA 1
ATOM 842 C C . LYS A 1 104 ? 25.881 -6.659 -5.979 1.00 59.06 104 LYS A C 1
ATOM 844 O O . LYS A 1 104 ? 27.059 -6.872 -6.326 1.00 59.06 104 LYS A O 1
#

Sequence (104 aa):
VREHAASFGDAAESKSDDVEHKHEYKELHAEYLALFEGRIQGFLDKEDVSSKDFYAACEQAIESSSPSAETYKWFVDRLVASMDYKLFYGLMLNEARAQLRRRK

pLDDT: mean 84.51, std 6.38, range [59.06, 91.56]

Radius of gyration: 15.52 Å; Cα contacts (8 Å, |Δi|>4): 72; chains: 1; bounding box: 44×24×39 Å

Secondary structure (DSSP, 8-state):
-TTTGGGGHHHHH-S-S-----HHHHHHHHHHHHHHHHHHHHHHHHHT--HHHHHHHHHHHHH---HHHHHHHHHHHHHHHTT-HHHHHHHHHHHHHHHHHHH-

Solvent-accessible surface area (backbone atoms only — not comparable to full-atom values): 5937 Å² total; per-residue (Å²): 106,83,85,63,11,62,82,32,38,70,65,42,71,45,91,56,92,85,58,85,81,55,69,67,60,56,52,53,41,52,52,46,33,50,58,46,51,68,64,44,48,73,51,29,68,73,69,76,45,54,71,69,59,53,49,55,51,48,52,51,40,64,73,40,90,43,75,70,30,61,74,45,32,75,5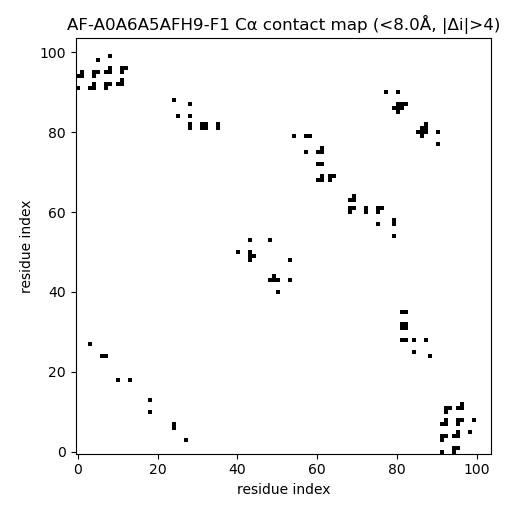6,47,54,52,54,53,19,42,72,37,69,69,48,31,51,53,52,32,31,53,48,17,42,54,51,56,64,73,75,107

Organism: Aphanomyces astaci (NCBI:txid112090)

InterPro domains:
  IPR023379 BART domain [PF11527] (17-96)
  IPR038888 Cilia- and flagella-associated protein 36 [PTHR21532] (4-95)
  IPR042541 BART domain superfamily [G3DSA:1.20.1520.10] (1-103)

Mean predicted aligned error: 6.09 Å